Protein AF-A0A8S2RTJ0-F1 (afdb_monomer_lite)

pLDDT: mean 86.68, std 10.55, range [51.5, 96.75]

Secondary structure (DSSP, 8-state):
-HHHHHHSHHHHHHHHHHHHHHHHTTTS------------TTSSHHHHHHHHHT---

Structure (mmCIF, N/CA/C/O backbone):
data_AF-A0A8S2RTJ0-F1
#
_entry.id   AF-A0A8S2RTJ0-F1
#
loop_
_atom_site.group_PDB
_atom_site.id
_atom_site.type_symbol
_atom_site.label_atom_id
_atom_site.label_alt_id
_atom_site.label_comp_id
_atom_site.label_asym_id
_atom_site.label_entity_id
_atom_site.label_seq_id
_atom_site.pdb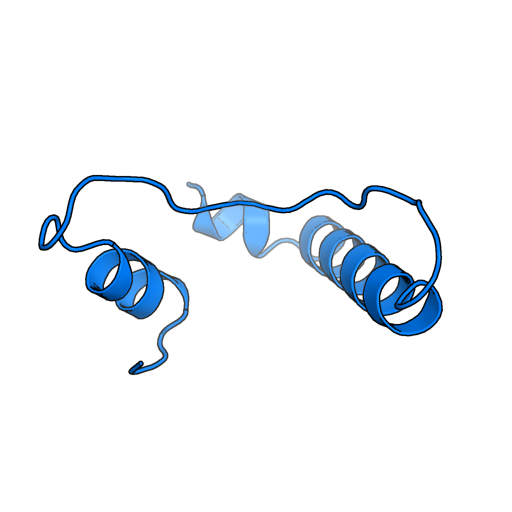x_PDB_ins_code
_atom_site.Cartn_x
_atom_site.Cartn_y
_atom_site.Cartn_z
_atom_site.occupancy
_atom_site.B_iso_or_equiv
_atom_site.auth_seq_id
_atom_site.auth_comp_id
_atom_site.auth_asym_id
_atom_site.auth_atom_id
_atom_site.pdbx_PDB_model_num
ATOM 1 N N . MET A 1 1 ? -17.235 3.966 -2.938 1.00 51.50 1 MET A N 1
ATOM 2 C CA . MET A 1 1 ? -16.691 4.954 -3.905 1.00 51.50 1 MET A CA 1
ATOM 3 C C . MET A 1 1 ? -15.288 4.573 -4.371 1.00 51.50 1 MET A C 1
ATOM 5 O O . MET A 1 1 ? -15.125 4.429 -5.571 1.00 51.50 1 MET A O 1
ATOM 9 N N . LEU A 1 2 ? -14.313 4.344 -3.476 1.00 56.66 2 LEU A N 1
ATOM 10 C CA . LEU A 1 2 ? -12.975 3.845 -3.861 1.00 56.66 2 LEU A CA 1
ATOM 11 C C . LEU A 1 2 ? -12.990 2.412 -4.421 1.00 56.66 2 LEU A C 1
ATOM 13 O O . LEU A 1 2 ? -12.318 2.150 -5.412 1.00 56.66 2 LEU A O 1
ATOM 17 N N . SER A 1 3 ? -13.807 1.522 -3.842 1.00 60.44 3 SER A N 1
ATOM 18 C CA . SER A 1 3 ? -14.008 0.151 -4.340 1.00 60.44 3 SER A CA 1
ATOM 19 C C . SER A 1 3 ? -14.359 0.140 -5.829 1.00 60.44 3 SER A C 1
ATOM 21 O O . SER A 1 3 ? -13.647 -0.452 -6.622 1.00 60.44 3 SER A O 1
ATOM 23 N N . ASN A 1 4 ? -15.361 0.920 -6.239 1.00 61.91 4 ASN A N 1
ATOM 24 C CA . ASN A 1 4 ? -15.813 0.975 -7.633 1.00 61.91 4 ASN A CA 1
ATOM 25 C C . ASN A 1 4 ? -14.738 1.499 -8.606 1.00 61.91 4 ASN A C 1
ATOM 27 O O . ASN A 1 4 ? -14.723 1.103 -9.768 1.00 61.91 4 ASN A O 1
ATOM 31 N N . ALA A 1 5 ? -13.850 2.394 -8.154 1.00 66.00 5 ALA A N 1
ATOM 32 C CA . ALA A 1 5 ? -12.764 2.925 -8.979 1.00 66.00 5 ALA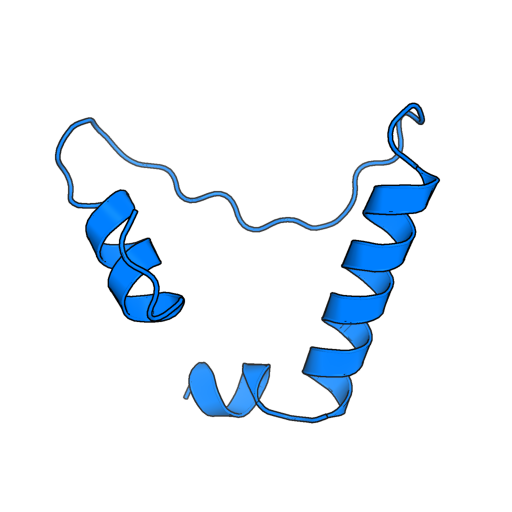 A CA 1
ATOM 33 C C . ALA A 1 5 ? 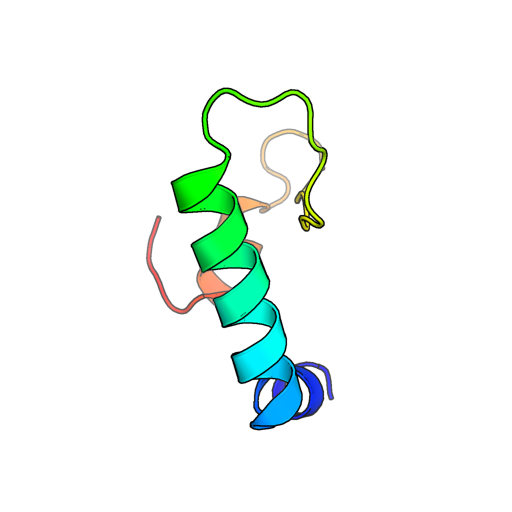-11.629 1.905 -9.172 1.00 66.00 5 ALA A C 1
ATOM 35 O O . ALA A 1 5 ? -11.041 1.851 -10.250 1.00 66.00 5 ALA A O 1
ATOM 36 N N . LEU A 1 6 ? -11.351 1.080 -8.156 1.00 69.38 6 LEU A N 1
ATOM 37 C CA . LEU A 1 6 ? -10.359 -0.002 -8.214 1.00 69.38 6 LEU A CA 1
ATOM 38 C C . LEU A 1 6 ? -10.917 -1.292 -8.830 1.00 69.38 6 LEU A C 1
ATOM 40 O O . LEU A 1 6 ? -10.159 -2.120 -9.327 1.00 69.38 6 LEU A O 1
ATOM 44 N N . GLU A 1 7 ? -12.236 -1.474 -8.815 1.00 77.25 7 GLU A N 1
ATOM 45 C CA . GLU A 1 7 ? -12.892 -2.678 -9.323 1.00 77.25 7 GLU A CA 1
ATOM 46 C C . GLU A 1 7 ? -13.156 -2.654 -10.828 1.00 77.25 7 GLU A C 1
ATOM 48 O O . GLU A 1 7 ? -13.437 -3.709 -11.398 1.00 77.25 7 GLU A O 1
ATOM 53 N N . ASN A 1 8 ? -13.025 -1.501 -11.490 1.00 86.44 8 ASN A N 1
ATOM 54 C CA . ASN A 1 8 ? -13.171 -1.442 -12.940 1.00 86.44 8 ASN A CA 1
ATOM 55 C C . ASN A 1 8 ? -11.993 -2.149 -13.654 1.00 86.44 8 ASN A C 1
ATOM 57 O O . ASN A 1 8 ? -10.868 -2.216 -13.148 1.00 86.44 8 ASN A O 1
ATOM 61 N N . ALA A 1 9 ? -12.258 -2.692 -14.845 1.00 90.81 9 ALA A N 1
ATOM 62 C CA . ALA A 1 9 ? -11.294 -3.511 -15.583 1.00 90.81 9 ALA A CA 1
ATOM 63 C C . ALA A 1 9 ? -10.044 -2.739 -16.041 1.00 90.81 9 ALA A C 1
ATOM 65 O O . ALA A 1 9 ? -8.958 -3.312 -16.107 1.00 90.81 9 ALA A O 1
ATOM 66 N N . GLU A 1 10 ? -10.181 -1.449 -16.343 1.00 91.88 10 GLU A N 1
ATOM 67 C CA . GLU A 1 10 ? -9.075 -0.597 -16.781 1.00 91.88 10 GLU A CA 1
ATOM 68 C C . GLU A 1 10 ? -8.092 -0.332 -15.635 1.00 91.88 10 GLU A C 1
ATOM 70 O O . GLU A 1 10 ? -6.892 -0.546 -15.795 1.00 91.88 10 GLU A O 1
ATOM 75 N N . SER A 1 11 ? -8.599 0.030 -14.455 1.00 89.88 11 SER A N 1
ATOM 76 C CA . SER A 1 11 ? -7.808 0.226 -13.239 1.00 89.88 11 SER A CA 1
ATOM 77 C C . SER A 1 11 ? -7.067 -1.049 -12.846 1.00 89.88 11 SER A C 1
ATOM 79 O O . SER A 1 11 ? -5.873 -1.000 -12.557 1.00 89.88 11 SER A O 1
ATOM 81 N N . ARG A 1 12 ? -7.739 -2.208 -12.894 1.00 89.81 12 ARG A N 1
ATOM 82 C CA . ARG A 1 12 ? -7.097 -3.508 -12.633 1.00 89.81 12 ARG A CA 1
ATOM 83 C C . ARG A 1 12 ? -5.982 -3.806 -13.631 1.00 89.81 12 ARG A C 1
ATOM 85 O O . ARG A 1 12 ? -4.921 -4.273 -13.230 1.00 89.81 12 ARG A O 1
ATOM 92 N N . ARG A 1 13 ? -6.203 -3.510 -14.915 1.00 94.38 13 ARG A N 1
ATOM 93 C CA . ARG A 1 13 ? -5.186 -3.684 -15.958 1.00 94.38 13 ARG A CA 1
ATOM 94 C C . ARG A 1 13 ? -3.987 -2.765 -15.735 1.00 94.38 13 ARG A C 1
ATOM 96 O O . ARG A 1 13 ? -2.859 -3.210 -15.897 1.00 94.38 13 ARG A O 1
ATOM 103 N N . LEU A 1 14 ? -4.216 -1.509 -15.354 1.00 93.31 14 LEU A N 1
ATOM 104 C CA . LEU A 1 14 ? -3.137 -0.567 -15.064 1.00 93.31 14 LEU A CA 1
ATOM 105 C C . LEU A 1 14 ? -2.286 -1.035 -13.878 1.00 93.31 14 LEU A C 1
ATOM 107 O O . LEU A 1 14 ? -1.063 -1.016 -13.972 1.00 93.31 14 LEU A O 1
ATOM 111 N N . LEU A 1 15 ? -2.923 -1.482 -12.792 1.00 91.94 15 LEU A N 1
ATOM 112 C CA . LEU A 1 15 ? -2.219 -2.034 -11.632 1.00 91.94 15 LEU A CA 1
ATOM 113 C C . LEU A 1 15 ? -1.382 -3.261 -12.016 1.00 91.94 15 LEU A C 1
ATOM 115 O O . LEU A 1 15 ? -0.208 -3.310 -11.669 1.00 91.94 15 LEU A O 1
ATOM 119 N N . ALA A 1 16 ? -1.937 -4.174 -12.822 1.00 93.19 16 ALA A N 1
ATOM 120 C CA . ALA A 1 16 ? -1.206 -5.342 -13.311 1.00 93.19 16 ALA A CA 1
ATOM 121 C C . ALA A 1 16 ? 0.046 -4.960 -14.121 1.00 93.19 16 ALA A C 1
ATOM 123 O O . ALA A 1 16 ? 1.104 -5.542 -13.919 1.00 93.19 16 ALA A O 1
ATOM 124 N N . VAL A 1 17 ? -0.038 -3.937 -14.980 1.00 95.00 17 VAL A N 1
ATOM 125 C CA . VAL A 1 17 ? 1.132 -3.442 -15.728 1.00 95.00 17 VAL A CA 1
ATOM 126 C C . VAL A 1 17 ? 2.195 -2.869 -14.786 1.00 95.00 17 VAL A C 1
ATOM 128 O O . VAL A 1 17 ? 3.381 -3.105 -14.992 1.00 95.00 17 VAL A O 1
ATOM 131 N N . VAL A 1 18 ? 1.802 -2.130 -13.743 1.00 93.25 18 VAL A N 1
ATOM 132 C CA . VAL A 1 18 ? 2.763 -1.616 -1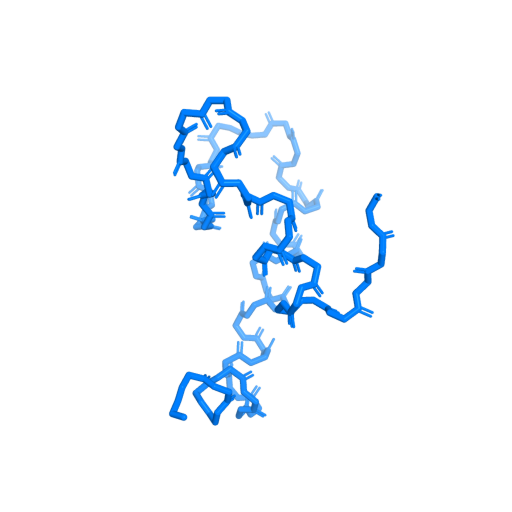2.750 1.00 93.25 18 VAL A CA 1
ATOM 133 C C . VAL A 1 18 ? 3.443 -2.763 -11.996 1.00 93.25 18 VAL A C 1
ATOM 135 O O . VAL A 1 18 ? 4.644 -2.675 -11.732 1.00 93.25 18 VAL A O 1
ATOM 138 N N . ASP A 1 19 ? 2.714 -3.834 -11.682 1.00 92.56 19 ASP A N 1
ATOM 139 C CA . ASP A 1 19 ? 3.265 -5.022 -11.023 1.00 92.56 19 ASP A CA 1
ATOM 140 C C . ASP A 1 19 ? 4.228 -5.795 -11.942 1.00 92.56 19 ASP A C 1
ATOM 142 O O . ASP A 1 19 ? 5.335 -6.125 -11.516 1.00 92.56 19 ASP A O 1
ATOM 146 N N . GLU A 1 20 ? 3.883 -5.986 -13.220 1.00 94.44 20 GLU A N 1
ATOM 147 C CA . GLU A 1 20 ? 4.777 -6.582 -14.229 1.00 94.44 20 GLU A CA 1
ATOM 148 C C . GLU A 1 20 ? 6.065 -5.761 -14.396 1.00 94.44 20 GLU A C 1
ATOM 150 O O . GLU A 1 20 ? 7.176 -6.295 -14.372 1.00 94.44 20 GLU A O 1
ATOM 155 N N . MET A 1 21 ? 5.936 -4.434 -14.504 1.00 93.44 21 MET A N 1
ATOM 156 C CA . MET A 1 21 ? 7.088 -3.535 -14.568 1.00 93.44 21 MET A CA 1
ATOM 157 C C . MET A 1 21 ? 7.950 -3.649 -13.313 1.00 93.44 21 MET A C 1
ATOM 159 O O . MET A 1 21 ? 9.175 -3.601 -13.412 1.00 93.44 21 MET A O 1
ATOM 163 N N . ARG A 1 22 ? 7.339 -3.804 -12.133 1.00 91.88 22 ARG A N 1
ATOM 164 C CA . ARG A 1 22 ? 8.079 -3.964 -10.878 1.00 91.88 22 ARG A CA 1
ATOM 165 C C . ARG A 1 22 ? 8.939 -5.212 -10.929 1.00 91.88 22 ARG A C 1
ATOM 167 O O . ARG A 1 22 ? 10.127 -5.093 -10.651 1.00 91.88 22 ARG A O 1
ATOM 174 N N . GLU A 1 23 ? 8.375 -6.339 -11.352 1.00 91.62 23 GLU A N 1
ATOM 175 C CA . GLU A 1 23 ? 9.085 -7.616 -11.462 1.00 91.62 23 GLU A CA 1
ATOM 176 C C . GLU A 1 23 ? 10.272 -7.553 -12.434 1.00 91.62 23 GLU A C 1
ATOM 178 O O . GLU A 1 23 ? 11.371 -8.019 -12.125 1.00 91.62 23 GLU A O 1
ATOM 183 N N . MET A 1 24 ? 10.081 -6.903 -13.585 1.00 92.12 24 MET A N 1
ATOM 184 C CA . MET A 1 24 ? 11.125 -6.746 -14.601 1.00 92.12 24 MET A CA 1
ATOM 185 C C . MET A 1 24 ? 12.249 -5.791 -14.174 1.00 92.12 24 MET A C 1
ATOM 187 O O . MET A 1 24 ? 13.404 -5.983 -14.554 1.00 92.12 24 MET A O 1
ATOM 191 N N . LEU A 1 25 ? 11.923 -4.751 -13.401 1.00 89.44 25 LEU A N 1
ATOM 192 C CA . LEU A 1 25 ? 12.819 -3.630 -13.096 1.00 89.44 25 LEU A CA 1
ATOM 193 C C . LEU A 1 25 ? 13.485 -3.724 -11.715 1.00 89.44 25 LEU A C 1
ATOM 195 O O . LEU A 1 25 ? 14.080 -2.741 -11.283 1.00 89.44 25 LEU A O 1
ATOM 199 N N . HIS A 1 26 ? 13.434 -4.872 -11.022 1.00 74.69 26 HIS A N 1
ATOM 200 C CA . HIS A 1 26 ? 13.938 -5.080 -9.646 1.00 74.69 26 HIS A CA 1
ATOM 201 C C . HIS A 1 26 ? 15.336 -4.498 -9.322 1.00 74.69 26 HIS A C 1
ATOM 203 O O . HIS A 1 26 ? 15.655 -4.283 -8.150 1.00 74.69 26 HIS A O 1
ATOM 209 N N . HIS A 1 27 ? 16.183 -4.240 -10.322 1.00 71.06 27 HIS A N 1
ATOM 210 C CA . HIS A 1 27 ? 17.536 -3.692 -10.162 1.00 71.06 27 HIS A CA 1
ATOM 211 C C . HIS A 1 27 ? 17.770 -2.348 -10.869 1.00 71.06 27 HIS A C 1
ATOM 213 O O . HIS A 1 27 ? 18.876 -1.806 -10.807 1.00 71.06 27 HIS A O 1
ATOM 219 N N . GLU A 1 28 ? 16.755 -1.786 -11.524 1.00 77.12 28 GLU A N 1
ATOM 220 C CA . GLU A 1 28 ? 16.856 -0.493 -12.191 1.00 77.12 28 GLU A CA 1
ATOM 221 C C . GLU A 1 28 ? 16.450 0.664 -11.272 1.00 77.12 28 GLU A C 1
ATOM 223 O O . GLU A 1 28 ? 15.579 0.552 -10.412 1.00 77.12 28 GLU A O 1
ATOM 228 N N . LYS A 1 29 ? 17.058 1.838 -11.482 1.00 78.31 29 LYS A N 1
ATOM 229 C CA . LYS A 1 29 ? 16.740 3.077 -10.747 1.00 78.31 29 LYS A CA 1
ATOM 230 C C . LYS A 1 29 ? 15.439 3.739 -11.232 1.00 78.31 29 LYS A C 1
ATOM 232 O O . LYS A 1 29 ? 15.337 4.965 -11.221 1.00 78.31 29 LYS A O 1
ATOM 237 N N . ILE A 1 30 ? 14.468 2.957 -11.699 1.00 86.44 30 ILE A N 1
ATOM 238 C CA . ILE A 1 30 ? 13.186 3.472 -12.180 1.00 86.44 30 ILE A CA 1
ATOM 239 C C . ILE A 1 30 ? 12.193 3.471 -11.020 1.00 86.44 30 ILE A C 1
ATOM 241 O O . ILE A 1 30 ? 11.874 2.435 -10.443 1.00 86.44 30 ILE A O 1
ATOM 245 N N . ALA A 1 31 ? 11.695 4.655 -10.671 1.00 88.19 31 ALA A N 1
ATOM 246 C CA . ALA A 1 31 ? 10.670 4.799 -9.649 1.00 88.19 31 ALA A CA 1
ATOM 247 C C . ALA A 1 31 ? 9.290 4.467 -10.236 1.00 88.19 31 ALA A C 1
ATOM 249 O O . ALA A 1 31 ? 8.769 5.214 -11.064 1.00 88.19 31 ALA A O 1
ATOM 250 N N . LEU A 1 32 ? 8.693 3.362 -9.787 1.00 91.88 32 LEU A N 1
ATOM 251 C CA . LEU A 1 32 ? 7.316 3.004 -10.128 1.00 91.88 32 LEU A CA 1
ATOM 252 C C . LEU A 1 32 ? 6.317 3.605 -9.130 1.00 91.88 32 LEU A C 1
ATOM 254 O O . LEU A 1 32 ? 6.639 3.719 -7.940 1.00 91.88 32 LEU A O 1
ATOM 258 N N . PRO A 1 33 ? 5.093 3.947 -9.576 1.00 91.31 33 PRO A N 1
ATOM 259 C CA . PRO A 1 33 ? 4.027 4.376 -8.682 1.00 91.31 33 PRO A CA 1
ATOM 260 C C . PRO A 1 33 ? 3.762 3.339 -7.585 1.00 91.31 33 PRO A C 1
ATOM 262 O O . PRO A 1 33 ? 3.725 2.133 -7.829 1.00 91.31 33 PRO A O 1
ATOM 265 N N . GLN A 1 34 ? 3.586 3.819 -6.359 1.00 89.69 34 GLN A N 1
ATOM 266 C CA . GLN A 1 34 ? 3.286 2.995 -5.192 1.00 89.69 34 GLN A CA 1
ATOM 267 C C . GLN A 1 34 ? 2.540 3.822 -4.149 1.00 89.69 34 GLN A C 1
ATOM 269 O O . GLN A 1 34 ? 2.752 5.030 -4.038 1.00 89.69 34 GLN A O 1
ATOM 274 N N . ILE A 1 35 ? 1.675 3.163 -3.381 1.00 89.00 35 ILE A N 1
ATOM 275 C CA . ILE A 1 35 ? 0.961 3.775 -2.260 1.00 89.00 35 ILE A CA 1
ATOM 276 C C . ILE A 1 35 ? 1.638 3.303 -0.978 1.00 89.00 35 ILE A C 1
ATOM 278 O O . ILE A 1 35 ? 1.602 2.120 -0.649 1.00 89.00 35 ILE A O 1
ATOM 282 N N . ALA A 1 36 ? 2.261 4.232 -0.258 1.00 91.38 36 ALA A N 1
ATOM 283 C CA . ALA A 1 36 ? 2.856 3.961 1.043 1.00 91.38 36 ALA A CA 1
ATOM 284 C C . ALA A 1 36 ? 1.881 4.350 2.159 1.00 91.38 36 ALA A C 1
ATOM 286 O O . ALA A 1 36 ? 1.342 5.458 2.165 1.00 91.38 36 ALA A O 1
ATOM 287 N N . VAL A 1 37 ? 1.687 3.457 3.129 1.00 91.62 37 VAL A N 1
ATOM 288 C CA . VAL A 1 37 ? 0.929 3.756 4.349 1.00 91.62 37 VAL A CA 1
ATOM 289 C C . VAL A 1 37 ? 1.899 4.250 5.416 1.00 91.62 37 VAL A C 1
ATOM 291 O O . VAL A 1 37 ? 2.792 3.518 5.840 1.00 91.62 37 VAL A O 1
ATOM 294 N N . VAL A 1 38 ? 1.723 5.495 5.857 1.00 95.00 38 VAL A N 1
ATOM 295 C CA . VAL A 1 38 ? 2.603 6.164 6.826 1.00 95.00 38 VAL A CA 1
ATOM 296 C C . VAL A 1 38 ? 1.818 6.626 8.052 1.00 95.00 38 VAL A C 1
ATOM 298 O O . VAL A 1 38 ? 0.647 6.982 7.957 1.00 95.00 38 VAL A O 1
ATOM 301 N N . GLY A 1 39 ? 2.461 6.607 9.219 1.00 94.88 39 GLY A N 1
ATOM 302 C CA . GLY A 1 39 ? 1.866 7.020 10.490 1.00 94.88 39 GLY A CA 1
ATOM 303 C C . GLY A 1 39 ? 2.661 6.507 11.691 1.00 94.88 39 GLY A C 1
ATOM 304 O O . GLY A 1 39 ? 3.488 5.603 11.550 1.00 94.88 39 GLY A O 1
ATOM 305 N N . ASP A 1 40 ? 2.392 7.065 12.869 1.00 96.75 40 ASP A N 1
ATOM 306 C CA . ASP A 1 40 ? 3.108 6.737 14.110 1.00 96.75 40 ASP A CA 1
ATOM 307 C C . ASP A 1 40 ? 2.894 5.276 14.555 1.00 96.75 40 ASP A C 1
ATOM 309 O O . ASP A 1 40 ? 2.001 4.579 14.058 1.00 96.75 40 ASP A O 1
ATOM 313 N N . GLN A 1 41 ? 3.718 4.754 15.463 1.00 95.06 41 GLN A N 1
ATOM 314 C CA . GLN A 1 41 ? 3.570 3.405 16.005 1.00 95.06 41 GLN A CA 1
ATOM 315 C C . GLN A 1 41 ? 2.170 3.210 16.618 1.00 95.06 41 GLN A C 1
ATOM 317 O O . GLN A 1 41 ? 1.615 4.093 17.257 1.00 95.06 41 GLN A O 1
ATOM 322 N N . SER A 1 42 ? 1.581 2.025 16.418 1.00 92.44 42 SER A N 1
ATOM 323 C CA . SER A 1 42 ? 0.298 1.628 17.024 1.00 92.44 42 SER A CA 1
ATOM 324 C C . SER A 1 42 ? -0.970 2.390 16.584 1.00 92.44 42 SER A C 1
ATOM 326 O O . SER A 1 42 ? -2.033 2.151 17.148 1.00 92.44 42 SER A O 1
ATOM 328 N N . VAL A 1 43 ? -0.928 3.221 15.534 1.00 94.31 43 VAL A N 1
ATOM 329 C CA . VAL A 1 43 ? -2.129 3.928 15.016 1.00 94.31 43 VAL A CA 1
ATOM 330 C C . VAL A 1 43 ? -3.040 3.084 14.104 1.00 94.31 43 VAL A C 1
ATOM 332 O O . VAL A 1 43 ? -3.927 3.619 13.449 1.00 94.31 43 VAL A O 1
ATOM 335 N N . GLY A 1 44 ? -2.809 1.769 14.007 1.00 93.75 44 GLY A N 1
ATOM 336 C CA . GLY A 1 44 ? -3.653 0.868 13.206 1.00 93.75 44 GLY A CA 1
ATOM 337 C C . GLY A 1 44 ? -3.323 0.788 11.708 1.00 93.75 44 GLY A C 1
ATOM 338 O O . GLY A 1 44 ? -4.171 0.380 10.925 1.00 93.75 44 GLY A O 1
ATOM 339 N N . LYS A 1 45 ? -2.097 1.135 11.285 1.00 95.44 45 LYS A N 1
ATOM 340 C CA . LYS A 1 45 ? -1.643 1.020 9.876 1.00 95.44 45 LYS A CA 1
ATOM 341 C C . LYS A 1 45 ? -1.866 -0.381 9.290 1.00 95.44 45 LYS A C 1
ATOM 343 O O . LYS A 1 45 ? -2.393 -0.498 8.189 1.00 95.44 45 LYS A O 1
ATOM 348 N N . SER A 1 46 ? -1.497 -1.423 10.039 1.00 93.81 46 SER A N 1
ATOM 349 C CA . SER A 1 46 ? -1.722 -2.816 9.639 1.00 93.81 46 SER A CA 1
ATOM 350 C C . SER A 1 46 ? -3.213 -3.132 9.573 1.00 93.81 46 SER A C 1
ATOM 352 O O . SER A 1 46 ? -3.667 -3.620 8.552 1.00 93.81 46 SER A O 1
ATOM 354 N N . SER A 1 47 ? -3.994 -2.718 10.576 1.00 94.19 47 SER A N 1
ATOM 355 C CA . SER A 1 47 ? -5.449 -2.923 10.605 1.00 94.19 47 SER A CA 1
ATOM 356 C C . SER A 1 47 ? -6.183 -2.290 9.423 1.00 94.19 47 SER A C 1
ATOM 358 O O . SER A 1 47 ? -7.134 -2.867 8.902 1.00 94.19 47 SER A O 1
ATOM 360 N N . VAL A 1 48 ? -5.734 -1.122 8.951 1.00 92.69 48 VAL A N 1
ATOM 361 C CA . VAL A 1 48 ? -6.275 -0.500 7.732 1.00 92.69 48 VAL A CA 1
ATOM 362 C C . VAL A 1 48 ? -5.935 -1.331 6.493 1.00 92.69 48 VAL A C 1
ATOM 364 O O . VAL A 1 48 ? -6.802 -1.550 5.649 1.00 92.69 48 VAL A O 1
ATOM 367 N N . LEU A 1 49 ? -4.695 -1.810 6.376 1.00 92.00 49 LEU A N 1
ATOM 368 C CA . LEU A 1 49 ? -4.285 -2.656 5.254 1.00 92.00 49 LEU A CA 1
ATOM 369 C C . LEU A 1 49 ? -5.015 -4.002 5.248 1.00 92.00 49 LEU A C 1
ATOM 371 O O . LEU A 1 49 ? -5.455 -4.429 4.185 1.00 92.00 49 LEU A O 1
ATOM 375 N N . GLU A 1 50 ? -5.205 -4.630 6.406 1.00 92.94 50 GLU A N 1
ATOM 376 C CA . GLU A 1 50 ? -5.976 -5.870 6.565 1.00 92.94 50 GLU A CA 1
ATOM 377 C C . GLU A 1 50 ? -7.422 -5.681 6.093 1.00 92.94 50 GLU A C 1
ATOM 379 O O . GLU A 1 50 ? -7.920 -6.445 5.266 1.00 92.94 50 GLU A O 1
ATOM 384 N N . ALA A 1 51 ? -8.075 -4.599 6.531 1.00 90.50 51 ALA A N 1
ATOM 385 C CA . ALA A 1 51 ? -9.443 -4.282 6.129 1.00 90.50 51 ALA A CA 1
ATOM 386 C C . ALA A 1 51 ? -9.585 -4.011 4.618 1.00 90.50 51 ALA A C 1
ATOM 388 O O . ALA A 1 51 ? -10.615 -4.340 4.033 1.00 90.50 51 ALA A O 1
ATOM 389 N N . LEU A 1 52 ? -8.571 -3.415 3.978 1.00 87.25 52 LEU A N 1
ATOM 390 C CA . LEU A 1 52 ? -8.586 -3.110 2.541 1.00 87.25 52 LEU A CA 1
ATOM 391 C C . LEU A 1 52 ? -8.246 -4.320 1.666 1.00 87.25 52 LEU A C 1
ATOM 393 O O . LEU A 1 52 ? -8.838 -4.498 0.604 1.00 87.25 52 LEU A O 1
ATOM 397 N N . SER A 1 53 ? -7.275 -5.126 2.087 1.00 85.75 53 SER A N 1
ATOM 398 C CA . SER A 1 53 ? -6.774 -6.268 1.314 1.00 85.75 53 SER A CA 1
ATOM 399 C C . SER A 1 53 ? -7.555 -7.554 1.566 1.00 85.75 53 SER A C 1
ATOM 401 O O . SER A 1 53 ? -7.437 -8.494 0.784 1.00 85.75 53 SER A O 1
ATOM 403 N N . SER A 1 54 ? -8.368 -7.599 2.628 1.00 84.88 54 SER A N 1
ATOM 404 C CA . SER A 1 54 ? -9.041 -8.818 3.095 1.00 84.88 54 SER A CA 1
ATOM 405 C C . SER A 1 54 ? -8.069 -9.963 3.419 1.00 84.88 54 SER A C 1
ATOM 407 O O . SER A 1 54 ? -8.454 -11.131 3.375 1.00 84.88 54 SER A O 1
ATOM 409 N N . ILE A 1 55 ? -6.813 -9.637 3.746 1.00 86.75 55 ILE A N 1
ATOM 410 C CA . ILE A 1 55 ? -5.809 -10.582 4.250 1.00 86.75 55 ILE A CA 1
ATOM 411 C C . ILE A 1 55 ? -5.524 -10.283 5.722 1.00 86.75 55 ILE A C 1
ATOM 413 O O . ILE A 1 55 ? -5.718 -9.159 6.183 1.00 86.75 55 ILE A O 1
ATOM 417 N N . GLN A 1 56 ? -5.050 -1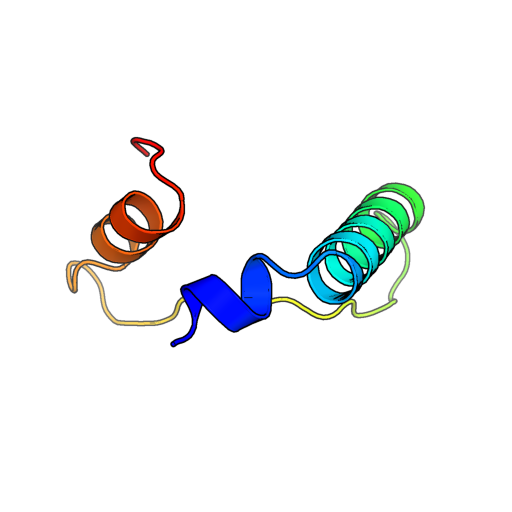1.290 6.448 1.00 86.25 56 GLN A N 1
ATOM 418 C CA . GLN A 1 56 ? -4.617 -11.148 7.835 1.00 86.25 56 GLN A CA 1
ATOM 419 C C . GLN A 1 56 ? -3.085 -11.132 7.857 1.00 86.25 56 GLN A C 1
ATOM 421 O O . GLN A 1 56 ? -2.472 -12.046 7.296 1.00 86.25 56 GLN A O 1
ATOM 426 N N . LEU A 1 57 ? -2.494 -10.062 8.401 1.00 76.94 57 LEU A N 1
ATOM 427 C CA . LEU A 1 57 ? -1.053 -9.782 8.338 1.00 76.94 57 LEU A CA 1
ATOM 428 C C . LEU A 1 57 ? -0.304 -10.227 9.600 1.00 76.94 57 LEU A C 1
ATOM 430 O O . LEU A 1 57 ? -0.915 -10.291 10.688 1.00 76.94 57 LEU A O 1
#

Foldseek 3Di:
DVCVVCVDPVNVVVVVVLVVCCVVCVPPPDDGDDDDQDDDPPPCSQVVVCVVVVDHD

Sequence (57 aa):
MLSNALENAESRRLLAVVDEMREMLHHEKIALPQIAVVGDQSVGKSSVLEALSSIQL

Organism: NCBI:txid392030

Radius of gyration: 14.12 Å; chains: 1; bounding box: 34×18×34 Å

InterPro domains:
  IPR027417 P-loop containing nu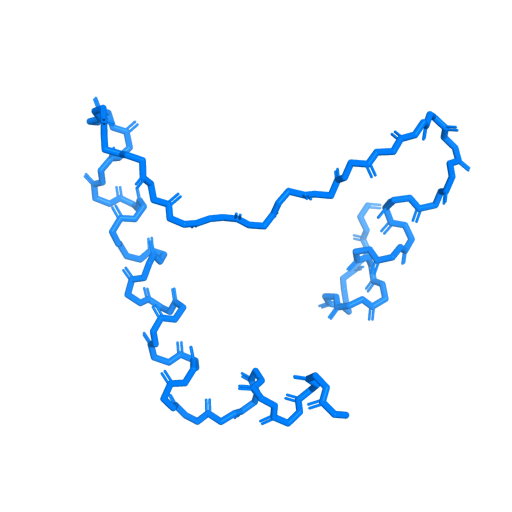cleoside triphosphate hydrolase [G3DSA:3.40.50.300] (3-57)
  IPR027417 P-loop containing nucleoside triphosphate hydrolase [SSF52540] (12-57)